Protein AF-A0A6V8DP44-F1 (afdb_monomer)

pLDDT: mean 92.72, std 8.24, range [42.91, 98.44]

Solvent-accessible surface area (backbone atoms only — not comparable to full-atom values): 8468 Å² total; per-residue (Å²): 134,84,76,70,95,50,62,68,73,57,48,50,55,56,51,50,29,64,76,76,71,49,52,75,67,36,18,54,49,26,40,50,53,50,50,55,52,38,54,69,42,14,85,79,34,61,59,51,24,75,66,35,46,48,54,49,52,52,50,45,52,47,56,63,70,70,37,92,35,81,44,77,40,47,76,84,59,45,47,70,60,41,50,60,56,69,76,48,85,48,36,32,37,23,39,28,36,29,45,59,29,51,96,64,63,86,46,50,56,34,32,42,30,48,57,77,30,53,71,33,35,52,51,44,31,55,72,35,41,38,64,50,76,45,47,36,44,88,28,39,70,42,38,54,53,49,53,68,52,40,63,69,41,98,35,51,72

Sequence (157 aa):
MHEAIEQRLIDVQGEVRRAFGWMMEDDSRSASDMIELVDDLASSVPFWSEEGRMDCFEGVGRRLREAGLVTILGAAATPEEALALTEEDGVIIAADGSVGALDSFQQLVCVVSDFDGGQYLESAAKEGVPIVAHGHGDNAGRAKKALTTWAKFESPP

Nearest PDB structures (foldseek):
  2ilv-assembly1_A  TM=5.182E-01  e=6.109E+00  Pasteurella multocida
  4kdc-assembly1_A  TM=2.921E-01  e=2.481E+00  Escherichia coli K-12

Foldseek 3Di:
DDDDPDVVVVVVVVVVCVVVPHDPVLQVVLVVLLLVLLCVLCVLVVLSHPVNVVVLVVQLVVLQVPFPDEEEQEPPDALVNQVVVVVDGGAYEYEQLSLVSDPDCPRYSAYEYCQPSPPSNLVCQLVQGHYNHGRDSVSSVNSSVSQVVLSPHPRGD

Mean predicted aligned error: 4.15 Å

Secondary structure (DSSP, 8-state):
----S-HHHHHHHHHHHHHHT--HHHHHHHHHHHHHHHHHHTTTSGGGSHHHHHHHHHHHHHHHHH-S-EEEE-TT--HHHHHHHHTSSSEEEEEGGGGGG-S--TTEEEEEE-S--HHHHHHHHHTT--EEE---TTTHHHHHHHHHHHTTSSS--

Structure (mmCIF, N/CA/C/O backbone):
data_AF-A0A6V8DP44-F1
#
_entry.id   AF-A0A6V8DP44-F1
#
loop_
_atom_site.group_PDB
_atom_site.id
_atom_site.type_symbol
_atom_site.label_atom_id
_atom_site.label_alt_id
_atom_site.label_comp_id
_atom_site.label_asym_id
_atom_site.label_entity_id
_atom_site.label_seq_id
_atom_site.pdbx_PDB_ins_code
_atom_site.Cartn_x
_atom_site.Cartn_y
_atom_site.Cartn_z
_atom_site.occupancy
_atom_site.B_iso_or_equiv
_ato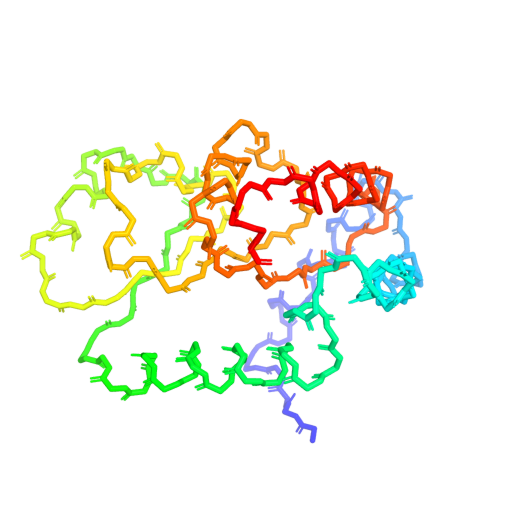m_site.auth_seq_id
_atom_site.auth_comp_id
_atom_site.auth_asym_id
_atom_site.auth_atom_id
_atom_site.pdbx_PDB_model_num
ATOM 1 N N . MET A 1 1 ? 17.430 -12.900 8.728 1.00 42.91 1 MET A N 1
ATOM 2 C CA . MET A 1 1 ? 16.618 -13.665 7.762 1.00 42.91 1 MET A CA 1
ATOM 3 C C . MET A 1 1 ? 15.484 -14.267 8.565 1.00 42.91 1 MET A C 1
ATOM 5 O O . MET A 1 1 ? 15.764 -15.063 9.450 1.00 42.91 1 MET A O 1
ATOM 9 N N . HIS A 1 2 ? 14.259 -13.776 8.389 1.00 51.94 2 HIS A N 1
ATOM 10 C CA . HIS A 1 2 ? 13.097 -14.383 9.032 1.00 51.94 2 HIS A CA 1
ATOM 11 C C . HIS A 1 2 ? 12.676 -15.561 8.154 1.00 51.94 2 HIS A C 1
ATOM 13 O O . HIS A 1 2 ? 12.369 -15.360 6.982 1.00 51.94 2 HIS A O 1
ATOM 19 N N . GLU A 1 3 ? 12.760 -16.781 8.680 1.00 54.25 3 GLU A N 1
ATOM 20 C CA . GLU A 1 3 ? 12.218 -17.955 7.994 1.00 54.25 3 GLU A CA 1
ATOM 21 C C . GLU A 1 3 ? 10.695 -17.832 7.923 1.00 54.25 3 GLU A C 1
ATOM 23 O O . GLU A 1 3 ? 10.051 -17.378 8.875 1.00 54.25 3 GLU A O 1
ATOM 28 N N . ALA A 1 4 ? 10.117 -18.214 6.784 1.00 60.62 4 ALA A N 1
ATOM 29 C CA . ALA A 1 4 ? 8.673 -18.305 6.662 1.00 60.62 4 ALA A CA 1
ATOM 30 C C . ALA A 1 4 ? 8.157 -19.330 7.679 1.00 60.62 4 ALA A C 1
ATOM 32 O O . ALA A 1 4 ? 8.666 -20.448 7.744 1.00 60.62 4 ALA A O 1
ATOM 33 N N . ILE A 1 5 ? 7.131 -18.949 8.445 1.00 71.44 5 ILE A N 1
ATOM 34 C CA . ILE A 1 5 ? 6.517 -19.813 9.467 1.00 71.44 5 ILE A CA 1
ATOM 35 C C . ILE A 1 5 ? 6.071 -21.144 8.842 1.00 71.44 5 ILE A C 1
ATOM 37 O O . ILE A 1 5 ? 6.225 -22.197 9.453 1.00 71.44 5 ILE A O 1
ATOM 41 N N . GLU A 1 6 ? 5.596 -21.103 7.592 1.00 82.50 6 GLU A N 1
ATOM 42 C CA . GLU A 1 6 ? 5.367 -22.287 6.771 1.00 82.50 6 GLU A CA 1
ATOM 43 C C . GLU A 1 6 ? 5.768 -22.045 5.311 1.00 82.50 6 GLU A C 1
ATOM 45 O O . GLU A 1 6 ? 5.200 -21.189 4.633 1.00 82.50 6 GLU A O 1
ATOM 50 N N . GLN A 1 7 ? 6.686 -22.866 4.790 1.00 83.75 7 GLN A N 1
ATOM 51 C CA . GLN A 1 7 ? 7.149 -22.793 3.397 1.00 83.75 7 GLN A CA 1
ATOM 52 C C . GLN A 1 7 ? 5.998 -22.898 2.381 1.00 83.75 7 GLN A C 1
ATOM 54 O O . GLN A 1 7 ? 5.995 -22.191 1.378 1.00 83.75 7 GLN A O 1
ATOM 59 N N . ARG A 1 8 ? 4.962 -23.688 2.688 1.00 84.62 8 ARG A N 1
ATOM 60 C CA . ARG A 1 8 ? 3.781 -23.871 1.826 1.00 84.62 8 ARG A CA 1
ATOM 61 C C . A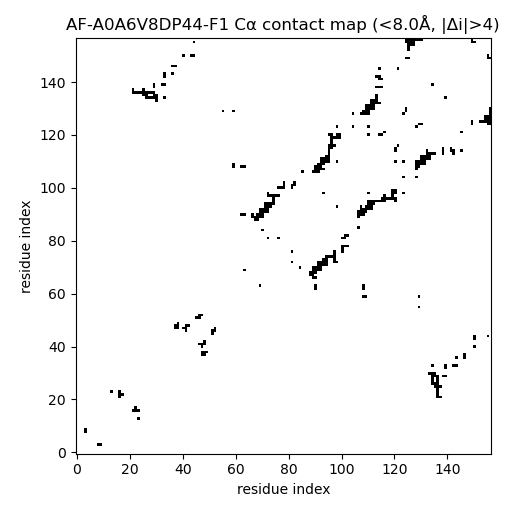RG A 1 8 ? 3.056 -22.562 1.501 1.00 84.62 8 ARG A C 1
ATOM 63 O O . ARG A 1 8 ? 2.504 -22.427 0.415 1.00 84.62 8 ARG A O 1
ATOM 70 N N . LEU A 1 9 ? 3.063 -21.600 2.427 1.00 78.25 9 LEU A N 1
ATOM 71 C CA . LEU A 1 9 ? 2.441 -20.289 2.212 1.00 78.25 9 LEU A CA 1
ATOM 72 C C . LEU A 1 9 ? 3.218 -19.461 1.181 1.00 78.25 9 LEU A C 1
ATOM 74 O O . LEU A 1 9 ? 2.625 -18.696 0.426 1.00 78.25 9 LEU A O 1
ATOM 78 N N . ILE A 1 10 ? 4.536 -19.655 1.110 1.00 79.50 10 ILE A N 1
ATOM 79 C CA . ILE A 1 10 ? 5.396 -19.055 0.086 1.00 79.50 10 ILE A CA 1
ATOM 80 C C . ILE A 1 10 ? 5.269 -19.818 -1.237 1.00 79.50 10 ILE A C 1
ATOM 82 O O . ILE A 1 10 ? 5.245 -19.206 -2.304 1.00 79.50 10 ILE A O 1
ATOM 86 N N . ASP A 1 11 ? 5.135 -21.143 -1.186 1.00 86.75 11 ASP A N 1
ATOM 87 C CA . ASP A 1 11 ? 5.020 -21.988 -2.379 1.00 86.75 11 ASP A CA 1
ATOM 88 C C . ASP A 1 11 ? 3.764 -21.666 -3.205 1.00 86.75 11 ASP A C 1
ATOM 90 O O . ASP A 1 11 ? 3.821 -21.702 -4.438 1.00 86.75 11 ASP A O 1
ATOM 94 N N . VAL A 1 12 ? 2.673 -21.253 -2.544 1.00 87.12 12 VAL A N 1
ATOM 95 C CA . VAL A 1 12 ? 1.448 -20.751 -3.193 1.00 87.12 12 VAL A CA 1
ATOM 96 C C . VAL A 1 12 ? 1.747 -19.603 -4.159 1.00 87.12 12 VAL A C 1
ATOM 98 O O . VAL A 1 12 ? 1.215 -19.577 -5.266 1.00 87.12 12 VAL A O 1
ATOM 101 N N . GLN A 1 13 ? 2.672 -18.701 -3.814 1.00 84.88 13 GLN A N 1
ATOM 102 C CA . GLN A 1 13 ? 3.075 -17.617 -4.716 1.00 84.88 13 GLN A CA 1
ATOM 103 C C . GLN A 1 13 ? 3.768 -18.172 -5.966 1.00 84.88 13 GLN A C 1
ATOM 105 O O . GLN A 1 13 ? 3.623 -17.651 -7.068 1.00 84.88 13 GLN A O 1
ATOM 110 N N . GLY A 1 14 ? 4.531 -19.259 -5.828 1.00 89.81 14 GLY A N 1
ATOM 111 C CA . GLY A 1 14 ? 5.124 -19.962 -6.965 1.00 89.81 14 GLY A CA 1
ATOM 112 C C . GLY A 1 14 ? 4.080 -20.618 -7.875 1.00 89.81 14 GLY A C 1
ATOM 113 O O . GLY A 1 14 ? 4.267 -20.654 -9.091 1.00 89.81 14 GLY A O 1
ATOM 114 N N . GLU A 1 15 ? 2.987 -21.135 -7.312 1.00 91.25 15 GLU A N 1
ATOM 115 C CA . GLU A 1 15 ? 1.863 -21.689 -8.077 1.00 91.25 15 GLU A CA 1
ATOM 116 C C . GLU A 1 15 ? 1.116 -20.612 -8.862 1.00 91.25 15 GLU A C 1
ATOM 118 O O . GLU A 1 15 ? 0.875 -20.804 -10.054 1.00 91.25 15 GLU A O 1
ATOM 123 N N . VAL A 1 16 ? 0.832 -19.471 -8.230 1.00 89.69 16 VAL A N 1
ATOM 124 C CA . VAL A 1 16 ? 0.200 -18.309 -8.874 1.00 89.69 16 VAL A CA 1
ATOM 125 C C . VAL A 1 16 ? 1.054 -17.825 -10.048 1.00 89.69 16 VAL A C 1
ATOM 127 O O . VAL A 1 16 ? 0.577 -17.817 -11.180 1.00 89.69 16 VAL A O 1
ATOM 130 N N . ARG A 1 17 ? 2.350 -17.563 -9.829 1.00 92.88 17 ARG A N 1
ATOM 131 C CA . ARG A 1 17 ? 3.295 -17.189 -10.899 1.00 92.88 17 ARG A CA 1
ATOM 132 C C . ARG A 1 17 ? 3.222 -18.116 -12.110 1.00 92.88 17 ARG A C 1
ATOM 134 O O . ARG A 1 17 ? 3.087 -17.663 -13.243 1.00 92.88 17 ARG A O 1
ATOM 141 N N . ARG A 1 18 ? 3.254 -19.434 -11.875 1.00 92.06 18 ARG A N 1
ATOM 142 C CA . ARG A 1 18 ? 3.154 -20.438 -12.948 1.00 92.06 18 ARG A CA 1
ATOM 143 C C . ARG A 1 18 ? 1.803 -20.413 -13.657 1.00 92.06 18 ARG A C 1
ATOM 145 O O . ARG A 1 18 ? 1.770 -20.602 -14.868 1.00 92.06 18 ARG A O 1
ATOM 152 N N . ALA A 1 19 ? 0.712 -20.227 -12.918 1.00 92.44 19 ALA A N 1
ATOM 153 C CA . ALA A 1 19 ? -0.637 -20.217 -13.474 1.00 92.44 19 ALA A CA 1
ATOM 154 C C . ALA A 1 19 ? -0.874 -19.016 -14.402 1.00 92.44 19 ALA A C 1
ATOM 156 O O . ALA A 1 19 ? -1.544 -19.157 -15.423 1.00 92.44 19 ALA A O 1
ATOM 157 N N . PHE A 1 20 ? -0.299 -17.862 -14.069 1.00 89.38 20 PHE A N 1
ATOM 158 C CA . PHE A 1 20 ? -0.498 -16.614 -14.803 1.00 89.38 20 PHE A CA 1
ATOM 159 C C . PHE A 1 20 ? 0.670 -16.229 -15.727 1.00 89.38 20 PHE A C 1
ATOM 161 O O . PHE A 1 20 ? 0.521 -15.354 -16.577 1.00 89.38 20 PHE A O 1
ATOM 168 N N . GLY A 1 21 ? 1.802 -16.930 -15.639 1.00 92.81 21 GLY A N 1
ATOM 169 C CA . GLY A 1 21 ? 2.852 -16.906 -16.656 1.00 92.81 21 GLY A CA 1
ATOM 170 C C . GLY A 1 21 ? 3.947 -15.857 -16.464 1.00 92.81 21 GLY A C 1
ATOM 171 O O . GLY A 1 21 ? 4.530 -15.437 -17.462 1.00 92.81 21 GLY A O 1
ATOM 172 N N . TRP A 1 22 ? 4.257 -15.462 -15.226 1.00 93.94 22 TRP A N 1
ATOM 173 C CA . TRP A 1 22 ? 5.415 -14.607 -14.919 1.00 93.94 22 TRP A CA 1
ATOM 174 C C . TRP A 1 22 ? 6.393 -15.282 -13.946 1.00 93.94 22 TRP A C 1
ATOM 176 O O . TRP A 1 22 ? 6.085 -16.308 -13.334 1.00 93.94 22 TRP A O 1
ATOM 186 N N . MET A 1 23 ? 7.604 -14.734 -13.835 1.00 92.81 23 MET A N 1
ATOM 187 C CA . MET A 1 23 ? 8.702 -15.296 -13.044 1.00 92.81 23 MET A CA 1
ATOM 188 C C . MET A 1 23 ? 8.958 -14.483 -11.767 1.00 92.81 23 MET A C 1
ATOM 190 O O . MET A 1 23 ? 8.573 -13.324 -11.659 1.00 92.81 23 MET A O 1
ATOM 194 N N . MET A 1 24 ? 9.654 -15.064 -10.784 1.00 91.75 24 MET A N 1
ATOM 195 C CA . MET A 1 24 ? 10.019 -14.348 -9.546 1.00 91.75 24 MET A CA 1
ATOM 196 C C . MET A 1 24 ? 10.902 -13.118 -9.828 1.00 91.75 24 MET A C 1
ATOM 198 O O . MET A 1 24 ? 10.845 -12.111 -9.122 1.00 91.75 24 MET A O 1
ATOM 202 N N . GLU A 1 25 ? 11.711 -13.182 -10.881 1.00 94.69 25 GLU A N 1
ATOM 203 C CA . GLU A 1 25 ? 12.527 -12.068 -11.352 1.00 94.69 25 GLU A CA 1
ATOM 204 C C . GLU A 1 25 ? 11.673 -10.887 -11.833 1.00 94.69 25 GLU A C 1
ATOM 206 O O . GLU A 1 25 ? 12.114 -9.742 -11.732 1.00 94.69 25 GLU A O 1
ATOM 211 N N . ASP A 1 26 ? 10.457 -11.141 -12.324 1.00 95.00 26 ASP A N 1
ATOM 212 C CA . ASP A 1 26 ? 9.538 -10.087 -12.749 1.00 95.00 26 ASP A CA 1
ATOM 213 C C . ASP A 1 26 ? 8.929 -9.357 -11.542 1.00 95.00 26 ASP A C 1
ATOM 215 O O . ASP A 1 26 ? 8.802 -8.136 -11.590 1.00 95.00 26 ASP A O 1
ATOM 219 N N . ASP A 1 27 ? 8.664 -10.052 -10.428 1.00 94.38 27 ASP A N 1
ATOM 220 C CA . ASP A 1 27 ? 8.268 -9.419 -9.155 1.00 94.38 27 ASP A CA 1
ATOM 221 C C . ASP A 1 27 ? 9.383 -8.518 -8.618 1.00 94.38 27 ASP A C 1
ATOM 223 O O . ASP A 1 27 ? 9.146 -7.383 -8.204 1.00 94.38 27 ASP A O 1
ATOM 227 N N . SER A 1 28 ? 10.622 -9.021 -8.661 1.00 94.62 28 SER A N 1
ATOM 228 C CA . SER A 1 28 ? 11.799 -8.271 -8.209 1.00 94.62 28 SER A CA 1
ATOM 229 C C . SER A 1 28 ? 12.003 -7.017 -9.058 1.00 94.62 28 SER A C 1
ATOM 231 O O . SER A 1 28 ? 12.222 -5.938 -8.512 1.00 94.62 28 SER A O 1
ATOM 233 N N . ARG A 1 29 ? 11.866 -7.140 -10.386 1.00 96.75 29 ARG A N 1
ATOM 234 C CA . ARG A 1 29 ? 11.915 -5.996 -11.304 1.00 96.75 29 ARG A CA 1
ATOM 235 C C . ARG A 1 29 ? 10.780 -5.017 -11.021 1.00 96.75 29 ARG A C 1
ATOM 237 O O . ARG A 1 29 ? 11.044 -3.831 -10.898 1.00 96.75 29 ARG A O 1
ATOM 244 N N . SER A 1 30 ? 9.552 -5.503 -10.834 1.00 96.19 30 SER A N 1
ATOM 245 C CA . SER A 1 30 ? 8.413 -4.649 -10.492 1.00 96.19 30 SER A CA 1
ATOM 246 C C . SER A 1 30 ? 8.651 -3.871 -9.196 1.00 96.19 30 SER A C 1
ATOM 248 O O . SER A 1 30 ? 8.296 -2.699 -9.126 1.00 96.19 30 SER A O 1
ATOM 250 N N . ALA A 1 31 ? 9.235 -4.495 -8.170 1.00 95.81 31 ALA A N 1
ATOM 251 C CA . ALA A 1 31 ? 9.556 -3.821 -6.916 1.00 95.81 31 ALA A CA 1
ATOM 252 C C . ALA A 1 31 ? 10.626 -2.733 -7.102 1.00 95.81 31 ALA A C 1
ATOM 254 O O . ALA A 1 31 ? 10.450 -1.619 -6.611 1.00 95.81 31 ALA A O 1
ATOM 255 N N . SER A 1 32 ? 11.700 -3.029 -7.842 1.00 97.06 32 SER A N 1
ATOM 256 C CA . SER A 1 32 ? 12.737 -2.045 -8.176 1.00 97.06 32 SER A CA 1
ATOM 257 C C . SER A 1 32 ? 12.181 -0.874 -8.988 1.00 97.06 32 SER A C 1
ATOM 259 O O . SER A 1 32 ? 12.398 0.272 -8.608 1.00 97.06 32 SER A O 1
ATOM 261 N N . ASP A 1 33 ? 11.394 -1.150 -10.030 1.00 97.56 33 ASP A N 1
ATOM 262 C CA . ASP A 1 33 ? 10.783 -0.129 -10.887 1.00 97.56 33 ASP A CA 1
ATOM 263 C C . ASP A 1 33 ? 9.849 0.803 -10.090 1.00 97.56 33 ASP A C 1
ATOM 265 O O . ASP A 1 33 ? 9.770 2.001 -10.369 1.00 97.56 33 ASP A O 1
ATOM 269 N N . MET A 1 34 ? 9.132 0.275 -9.087 1.00 97.12 34 MET A N 1
ATOM 270 C CA . MET A 1 34 ? 8.303 1.091 -8.194 1.00 97.12 34 MET A CA 1
ATOM 271 C C . MET A 1 34 ? 9.145 2.012 -7.311 1.00 97.12 34 MET A C 1
ATOM 273 O O . MET A 1 34 ? 8.785 3.176 -7.159 1.00 97.12 34 MET A O 1
ATOM 277 N N . ILE A 1 35 ? 10.252 1.520 -6.748 1.00 96.69 35 ILE A N 1
ATOM 278 C CA . ILE A 1 35 ? 11.156 2.342 -5.929 1.00 96.69 35 ILE A CA 1
ATOM 279 C C . ILE A 1 35 ? 11.743 3.474 -6.775 1.00 96.69 35 ILE A C 1
ATOM 281 O O . ILE A 1 35 ? 11.626 4.631 -6.383 1.00 96.69 35 ILE A O 1
ATOM 285 N N . GLU A 1 36 ? 12.282 3.157 -7.957 1.00 97.75 36 GLU A N 1
ATOM 286 C CA . GLU A 1 36 ? 12.839 4.157 -8.879 1.00 97.75 36 GLU A CA 1
ATOM 287 C C . GLU A 1 36 ? 11.801 5.230 -9.240 1.00 97.75 36 GLU A C 1
ATOM 289 O O . GLU A 1 36 ? 12.080 6.425 -9.163 1.00 97.75 36 GLU A O 1
ATOM 294 N N . LEU A 1 37 ? 10.570 4.819 -9.563 1.00 97.62 37 LEU A N 1
ATOM 295 C CA . LEU A 1 37 ? 9.494 5.751 -9.898 1.00 97.62 37 LEU A CA 1
ATOM 296 C C . LEU A 1 37 ? 9.115 6.666 -8.728 1.00 97.62 37 LEU A C 1
ATOM 298 O O . LEU A 1 37 ? 8.867 7.855 -8.928 1.00 97.62 37 LEU A O 1
ATOM 302 N N . VAL A 1 38 ? 9.008 6.117 -7.519 1.00 96.81 38 VAL A N 1
ATOM 303 C CA . VAL A 1 38 ? 8.642 6.890 -6.328 1.00 96.81 38 VAL A CA 1
ATOM 304 C C . VAL A 1 38 ? 9.766 7.860 -5.956 1.00 96.81 38 VAL A C 1
ATOM 306 O O . VAL A 1 38 ? 9.478 9.007 -5.617 1.00 96.81 38 VAL A O 1
ATOM 309 N N . ASP A 1 39 ? 11.029 7.453 -6.096 1.00 97.00 39 ASP A N 1
ATOM 310 C CA . ASP A 1 39 ? 12.190 8.321 -5.880 1.00 97.00 39 ASP A CA 1
ATOM 311 C C . ASP A 1 39 ? 12.234 9.479 -6.897 1.00 97.00 39 ASP A C 1
ATOM 313 O O . ASP A 1 39 ? 12.425 10.633 -6.505 1.00 97.00 39 ASP A O 1
ATOM 317 N N . ASP A 1 40 ? 11.954 9.215 -8.178 1.00 97.38 40 ASP A N 1
ATOM 318 C CA . ASP A 1 40 ? 11.832 10.256 -9.211 1.00 97.38 40 ASP A CA 1
ATOM 319 C C . ASP A 1 40 ? 10.712 11.267 -8.883 1.00 97.38 40 ASP A C 1
ATOM 321 O O . ASP A 1 40 ? 10.849 12.482 -9.083 1.00 97.38 40 ASP A O 1
ATOM 325 N N . LEU A 1 41 ? 9.589 10.774 -8.350 1.00 97.00 41 LEU A N 1
ATOM 326 C CA . LEU A 1 41 ? 8.420 11.582 -7.995 1.00 97.00 41 LEU A CA 1
ATOM 327 C C . LEU A 1 41 ? 8.553 12.298 -6.643 1.00 97.00 41 LEU A C 1
ATOM 329 O O . LEU A 1 41 ? 7.805 13.253 -6.403 1.00 97.00 41 LEU A O 1
ATOM 333 N N . ALA A 1 42 ? 9.512 11.921 -5.793 1.00 95.94 42 ALA A N 1
ATOM 334 C CA . ALA A 1 42 ? 9.681 12.465 -4.443 1.00 95.94 42 ALA A CA 1
ATOM 335 C C . ALA A 1 42 ? 9.925 13.986 -4.422 1.00 95.94 42 ALA A C 1
ATOM 337 O O . ALA A 1 42 ? 9.582 14.669 -3.461 1.00 95.94 42 ALA A O 1
ATOM 338 N N . SER A 1 43 ? 10.456 14.552 -5.510 1.00 93.38 43 SER A N 1
ATOM 339 C CA . SER A 1 43 ? 10.590 16.009 -5.664 1.00 93.38 43 SER A CA 1
ATOM 340 C C . SER A 1 43 ? 9.241 16.746 -5.707 1.00 93.38 43 SER A C 1
ATOM 342 O O . SER A 1 43 ? 9.149 17.895 -5.275 1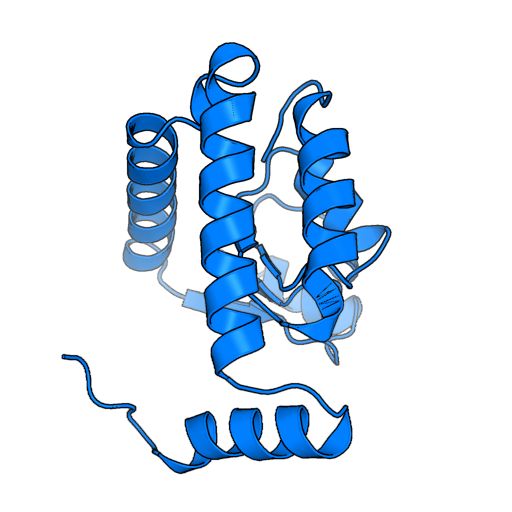.00 93.38 43 SER A O 1
ATOM 344 N N . SER A 1 44 ? 8.197 16.086 -6.215 1.00 95.06 44 SER A N 1
ATOM 345 C CA . SER A 1 44 ? 6.824 16.600 -6.291 1.00 95.06 44 SER A CA 1
ATOM 346 C C . SER A 1 44 ? 5.941 16.130 -5.134 1.00 95.06 44 SER A C 1
ATOM 348 O O . SER A 1 44 ? 4.993 16.823 -4.772 1.00 95.06 44 SER A O 1
ATOM 350 N N . VAL A 1 45 ? 6.288 14.993 -4.527 1.00 96.38 45 VAL A N 1
ATOM 351 C CA . VAL A 1 45 ? 5.608 14.405 -3.371 1.00 96.38 45 VAL A CA 1
ATOM 352 C C . VAL A 1 45 ? 6.653 14.149 -2.278 1.00 96.38 45 VAL A C 1
ATOM 354 O O . VAL A 1 45 ? 7.163 13.040 -2.170 1.00 96.38 45 VAL A O 1
ATOM 357 N N . PRO A 1 46 ? 7.019 15.147 -1.451 1.00 92.25 46 PRO A N 1
ATOM 358 C CA . PRO A 1 46 ? 8.135 15.013 -0.503 1.00 92.25 46 PRO A CA 1
ATOM 359 C C . PRO A 1 46 ? 8.003 13.845 0.486 1.00 92.25 46 PRO A C 1
ATOM 361 O O . PRO A 1 46 ? 8.998 13.229 0.867 1.00 92.25 46 PRO A O 1
ATOM 364 N N . PHE A 1 47 ? 6.769 13.501 0.862 1.00 92.50 47 PHE A N 1
ATOM 365 C CA . PHE A 1 47 ? 6.450 12.353 1.714 1.00 92.50 47 PHE A CA 1
ATOM 366 C C . PHE A 1 47 ? 6.817 10.995 1.072 1.00 92.50 47 PHE A C 1
ATOM 368 O O . PHE A 1 47 ? 7.044 10.020 1.778 1.00 92.50 47 PHE A O 1
ATOM 375 N N . TRP A 1 48 ? 6.955 10.931 -0.252 1.00 97.19 48 TRP A N 1
ATOM 376 C CA . TRP A 1 48 ? 7.407 9.735 -0.964 1.00 97.19 48 TRP A CA 1
ATOM 377 C C . TRP A 1 48 ? 8.923 9.555 -0.974 1.00 97.19 48 TRP A C 1
ATOM 379 O O . TRP A 1 48 ? 9.394 8.539 -1.473 1.00 97.19 48 TRP A O 1
ATOM 389 N N . SER A 1 49 ? 9.697 10.491 -0.422 1.00 97.12 49 SER A N 1
ATOM 390 C CA . SER A 1 49 ? 11.140 10.307 -0.230 1.00 97.12 49 SER A CA 1
ATOM 391 C C . SER A 1 49 ? 11.457 9.084 0.640 1.00 97.12 49 SER A C 1
ATOM 393 O O . SER A 1 49 ? 10.603 8.585 1.370 1.00 97.12 49 SER A O 1
ATOM 395 N N . GLU A 1 50 ? 12.702 8.607 0.600 1.00 96.50 50 GLU A N 1
ATOM 396 C CA . GLU A 1 50 ? 13.162 7.512 1.466 1.00 96.50 50 GLU A CA 1
ATOM 397 C C . GLU A 1 50 ? 12.859 7.772 2.953 1.00 96.50 50 GLU A C 1
ATOM 399 O O . GLU A 1 50 ? 12.349 6.886 3.639 1.00 96.50 50 GLU A O 1
ATOM 404 N N . GLU A 1 51 ? 13.098 8.999 3.426 1.00 97.12 51 GLU A N 1
ATOM 405 C CA . GLU A 1 51 ? 12.795 9.424 4.798 1.00 97.12 51 GLU A CA 1
ATOM 406 C C . GLU A 1 51 ? 11.286 9.392 5.074 1.00 97.12 51 GLU A C 1
ATOM 408 O O . GLU A 1 51 ? 10.853 8.762 6.035 1.00 97.12 51 GLU A O 1
ATOM 413 N N . GLY A 1 52 ? 10.465 9.967 4.188 1.00 97.12 52 GLY A N 1
ATOM 414 C CA . GLY A 1 52 ? 9.009 9.978 4.364 1.00 97.12 52 GLY A CA 1
ATOM 415 C C . GLY A 1 52 ? 8.380 8.578 4.340 1.00 97.12 52 GLY A C 1
ATOM 416 O O . GLY A 1 52 ? 7.484 8.281 5.135 1.00 97.12 52 GLY A O 1
ATOM 417 N N . ARG A 1 53 ? 8.904 7.668 3.508 1.00 96.94 53 ARG A N 1
ATOM 418 C CA . ARG A 1 53 ? 8.504 6.251 3.516 1.00 96.94 53 ARG A CA 1
ATOM 419 C C . ARG A 1 53 ? 8.910 5.550 4.810 1.00 96.94 53 ARG A C 1
ATOM 421 O O . ARG A 1 53 ? 8.137 4.731 5.308 1.00 96.94 53 ARG A O 1
ATOM 428 N N . MET A 1 54 ? 10.087 5.857 5.360 1.00 97.62 54 MET A N 1
ATOM 429 C CA . MET A 1 54 ? 10.527 5.306 6.645 1.00 97.62 54 MET A CA 1
ATOM 430 C C . MET A 1 54 ? 9.634 5.794 7.791 1.00 97.62 54 MET A C 1
ATOM 432 O O . MET A 1 54 ? 9.150 4.977 8.572 1.00 97.62 54 MET A O 1
ATOM 436 N N . ASP A 1 55 ? 9.326 7.089 7.836 1.00 97.81 55 ASP A N 1
ATOM 437 C CA . ASP A 1 55 ? 8.411 7.668 8.825 1.00 97.81 55 ASP A CA 1
ATOM 438 C C . ASP A 1 55 ? 7.013 7.035 8.739 1.00 97.81 55 ASP A C 1
ATOM 440 O O . ASP A 1 55 ? 6.412 6.678 9.760 1.00 97.81 55 ASP A O 1
ATOM 444 N N . CYS A 1 56 ? 6.505 6.832 7.517 1.00 97.56 56 CYS A N 1
ATOM 445 C CA . CYS A 1 56 ? 5.245 6.130 7.278 1.00 97.56 56 CYS A CA 1
ATOM 446 C C . CYS A 1 56 ? 5.293 4.691 7.805 1.00 97.56 56 CYS A C 1
ATOM 448 O O . CYS A 1 56 ? 4.403 4.262 8.546 1.00 97.56 56 CYS A O 1
ATOM 450 N N . PHE A 1 57 ? 6.358 3.954 7.477 1.00 97.56 57 PHE A N 1
ATOM 451 C CA . PHE A 1 57 ? 6.567 2.581 7.927 1.00 97.56 57 PHE A CA 1
ATOM 452 C C . PHE A 1 57 ? 6.614 2.479 9.458 1.00 97.56 57 PHE A C 1
ATOM 454 O O . PHE A 1 57 ? 5.966 1.607 10.049 1.00 97.56 57 PHE A O 1
ATOM 461 N N . GLU A 1 58 ? 7.318 3.393 10.125 1.00 98.12 58 GLU A N 1
ATOM 462 C CA . GLU A 1 58 ? 7.350 3.460 11.584 1.00 98.12 58 GLU A CA 1
ATOM 463 C C . GLU A 1 58 ? 5.975 3.780 12.181 1.00 98.12 58 GLU A C 1
ATOM 465 O O . GLU A 1 58 ? 5.588 3.169 13.183 1.00 98.12 58 GLU A O 1
ATOM 470 N N . GLY A 1 59 ? 5.223 4.695 11.562 1.00 98.00 59 GLY A N 1
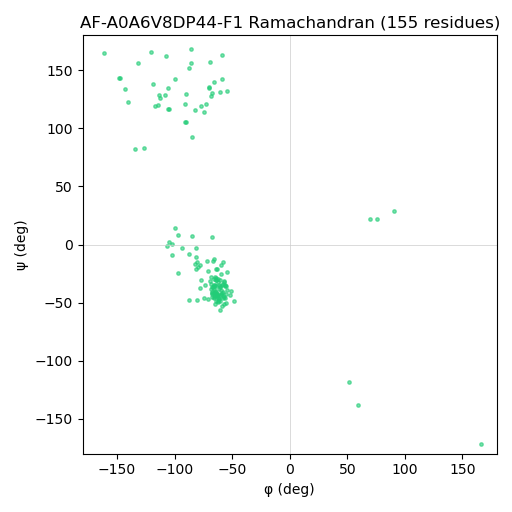ATOM 471 C CA . GLY A 1 59 ? 3.861 5.056 11.953 1.00 98.00 59 GLY A CA 1
ATOM 472 C C . GLY A 1 59 ? 2.883 3.885 11.842 1.00 98.00 59 GLY A C 1
ATOM 473 O O . GLY A 1 59 ? 2.181 3.576 12.809 1.00 98.00 59 GLY A O 1
ATOM 474 N N . VAL A 1 60 ? 2.890 3.179 10.707 1.00 98.06 60 VAL A N 1
ATOM 475 C CA . VAL A 1 60 ? 2.133 1.934 10.498 1.00 98.06 60 VAL A CA 1
ATOM 476 C C . VAL A 1 60 ? 2.518 0.904 11.557 1.00 98.06 60 VAL A C 1
ATOM 478 O O . VAL A 1 60 ? 1.657 0.395 12.274 1.00 98.06 60 VAL A O 1
ATOM 481 N N . GLY A 1 61 ? 3.817 0.648 11.736 1.00 97.75 61 GLY A N 1
ATOM 482 C CA . GLY A 1 61 ? 4.304 -0.317 12.716 1.00 97.75 61 GLY A CA 1
ATOM 483 C C . GLY A 1 61 ? 3.913 0.032 14.154 1.00 97.75 61 GLY A C 1
ATOM 484 O O . GLY A 1 61 ? 3.624 -0.865 14.944 1.00 97.75 61 GLY A O 1
ATOM 485 N N . ARG A 1 62 ? 3.889 1.321 14.510 1.00 98.12 62 ARG A N 1
ATOM 486 C CA . ARG A 1 62 ? 3.450 1.794 15.829 1.00 98.12 62 ARG A CA 1
ATOM 487 C C . ARG A 1 62 ? 1.969 1.496 16.051 1.00 98.12 62 ARG A C 1
ATOM 489 O O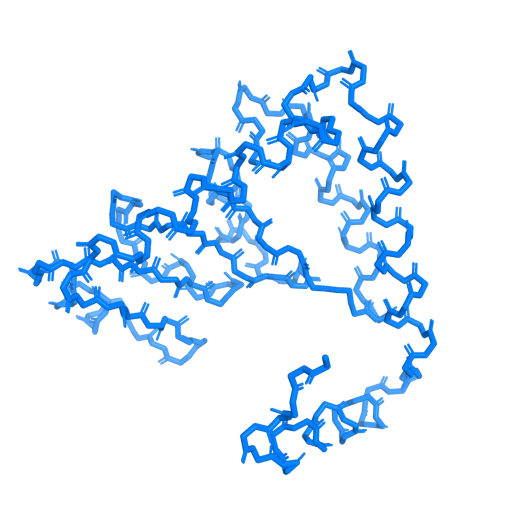 . ARG A 1 62 ? 1.656 0.829 17.032 1.00 98.12 62 ARG A O 1
ATOM 496 N N . ARG A 1 63 ? 1.099 1.884 15.109 1.00 97.31 63 ARG A N 1
ATOM 497 C CA . ARG A 1 63 ? -0.351 1.615 15.178 1.00 97.31 63 ARG A CA 1
ATOM 498 C C . ARG A 1 63 ? -0.642 0.122 15.344 1.00 97.31 63 ARG A C 1
ATOM 500 O O . ARG A 1 63 ? -1.466 -0.245 16.170 1.00 97.31 63 ARG A O 1
ATOM 507 N N . LEU A 1 64 ? 0.073 -0.736 14.613 1.00 96.94 64 LEU A N 1
ATOM 508 C CA . LEU A 1 64 ? -0.093 -2.191 14.713 1.00 96.94 64 LEU A CA 1
ATOM 509 C C . LEU A 1 64 ? 0.365 -2.765 16.061 1.00 96.94 64 LEU A C 1
ATOM 511 O O . LEU A 1 64 ? -0.249 -3.702 16.556 1.00 96.94 64 LEU A O 1
ATOM 515 N N . ARG A 1 65 ? 1.440 -2.235 16.660 1.00 96.88 65 ARG A N 1
ATOM 516 C CA . ARG A 1 65 ? 1.952 -2.707 17.962 1.00 96.88 65 ARG A CA 1
ATOM 517 C C . ARG A 1 65 ? 1.129 -2.218 19.151 1.00 96.88 65 ARG A C 1
ATOM 519 O O . ARG A 1 65 ? 1.111 -2.887 20.178 1.00 96.88 65 ARG A O 1
ATOM 526 N N . GLU A 1 66 ? 0.525 -1.040 19.036 1.00 96.12 66 GLU A N 1
ATOM 527 C CA . GLU A 1 66 ? -0.305 -0.440 20.087 1.00 96.12 66 GLU A CA 1
ATOM 528 C C . GLU A 1 66 ? -1.734 -0.997 20.093 1.00 96.12 66 GLU A C 1
ATOM 530 O O . GLU A 1 66 ? -2.410 -0.930 21.118 1.00 96.12 66 GLU A O 1
ATOM 535 N N . ALA A 1 67 ? -2.189 -1.571 18.976 1.00 95.25 67 ALA A N 1
ATOM 536 C CA . ALA A 1 67 ? -3.513 -2.162 18.872 1.00 95.25 67 ALA A CA 1
ATOM 537 C C . ALA A 1 67 ? -3.639 -3.455 19.694 1.00 95.25 67 ALA A C 1
ATOM 539 O O . ALA A 1 67 ? -2.797 -4.350 19.617 1.00 95.25 67 ALA A O 1
ATOM 540 N N . GLY A 1 68 ? -4.743 -3.583 20.438 1.00 93.19 68 GLY A N 1
ATOM 541 C CA . GLY A 1 68 ? -5.097 -4.825 21.136 1.00 93.19 68 GLY A CA 1
ATOM 542 C C . GLY A 1 68 ? -5.543 -5.949 20.192 1.00 93.19 68 GLY A C 1
ATOM 543 O O . GLY A 1 68 ? -5.425 -7.123 20.542 1.00 93.19 68 GLY A O 1
ATOM 544 N N . LEU A 1 69 ? -6.013 -5.590 18.993 1.00 94.56 69 LEU A N 1
ATOM 545 C CA . LEU A 1 69 ? -6.463 -6.494 17.938 1.00 94.56 69 LEU A CA 1
ATOM 546 C C . LEU A 1 69 ? -6.066 -5.936 16.565 1.00 94.56 69 LEU A C 1
ATOM 548 O O . LEU A 1 69 ? -6.289 -4.759 16.277 1.00 94.56 69 LEU A O 1
ATOM 552 N N . VAL A 1 70 ? -5.505 -6.798 15.715 1.00 95.62 70 VAL A N 1
ATOM 553 C CA . VAL A 1 70 ? -5.229 -6.508 14.302 1.00 95.62 70 VAL A CA 1
ATOM 554 C C . VAL A 1 70 ? -6.048 -7.465 13.450 1.00 95.62 70 VAL A C 1
ATOM 556 O O . VAL A 1 70 ? -5.844 -8.679 13.509 1.00 95.62 70 VAL A O 1
ATOM 559 N N . THR A 1 71 ? -6.932 -6.913 12.627 1.00 94.94 71 THR A N 1
ATOM 560 C CA . THR A 1 71 ? -7.777 -7.677 11.710 1.00 94.94 71 THR A CA 1
ATOM 561 C C . THR A 1 71 ? -7.279 -7.534 10.278 1.00 94.94 71 THR A C 1
ATOM 563 O O . THR A 1 71 ? -6.980 -6.434 9.819 1.00 94.94 71 THR A O 1
ATOM 566 N N . ILE A 1 72 ? -7.203 -8.653 9.556 1.00 94.50 72 ILE A N 1
ATOM 567 C CA . ILE A 1 72 ? -6.818 -8.679 8.142 1.00 94.50 72 ILE A CA 1
ATOM 568 C C . ILE A 1 72 ? -8.071 -8.912 7.299 1.00 94.50 72 ILE A C 1
ATOM 570 O O . ILE A 1 72 ? -8.694 -9.970 7.381 1.00 94.50 72 ILE A O 1
ATOM 574 N N . LEU A 1 73 ? -8.419 -7.931 6.472 1.00 94.69 73 LEU A N 1
ATOM 575 C CA . LEU A 1 73 ? -9.572 -7.973 5.583 1.00 94.69 73 LEU A CA 1
ATOM 576 C C . LEU A 1 73 ? -9.160 -8.545 4.222 1.00 94.69 73 LEU A C 1
ATOM 578 O O . LEU A 1 73 ? -8.498 -7.878 3.425 1.00 94.69 73 LEU A O 1
ATOM 582 N N . GLY A 1 74 ? -9.537 -9.794 3.954 1.00 93.12 74 GLY A N 1
ATOM 583 C CA . GLY A 1 74 ? -9.286 -10.467 2.675 1.00 93.12 74 GLY A CA 1
ATOM 584 C C . GLY A 1 74 ? -10.362 -10.194 1.618 1.00 93.12 74 GLY A C 1
ATOM 585 O O . GLY A 1 74 ? -11.444 -9.707 1.928 1.00 93.12 74 GLY A O 1
ATOM 586 N N . ALA A 1 75 ? -10.092 -10.574 0.366 1.00 85.00 75 ALA A N 1
ATOM 587 C CA . ALA A 1 75 ? -10.963 -10.315 -0.791 1.00 85.00 75 ALA A CA 1
ATOM 588 C C . ALA A 1 75 ? -12.383 -10.918 -0.711 1.00 85.00 75 ALA A C 1
ATOM 590 O O . ALA A 1 75 ? -13.259 -10.516 -1.469 1.00 85.00 75 ALA A O 1
ATOM 591 N N . ALA A 1 76 ? -12.613 -11.894 0.172 1.00 86.62 76 ALA A N 1
ATOM 592 C CA . ALA A 1 76 ? -13.910 -12.553 0.331 1.00 86.62 76 ALA A CA 1
ATOM 593 C C . ALA A 1 76 ? -14.798 -11.929 1.421 1.00 86.62 76 ALA A C 1
ATOM 595 O O . ALA A 1 76 ? -15.916 -12.400 1.610 1.00 86.62 76 ALA A O 1
ATOM 596 N N . ALA A 1 77 ? -14.307 -10.919 2.145 1.00 88.81 77 ALA A N 1
ATOM 597 C CA . ALA A 1 77 ? -15.070 -10.292 3.212 1.00 88.81 77 ALA A CA 1
ATOM 598 C C . ALA A 1 77 ? -16.248 -9.480 2.657 1.00 88.81 77 ALA A C 1
ATOM 600 O O . ALA A 1 77 ? -16.112 -8.731 1.686 1.00 88.81 77 ALA A O 1
ATOM 601 N N . THR A 1 78 ? -17.405 -9.630 3.291 1.00 89.50 78 THR A N 1
ATOM 602 C CA . THR A 1 78 ? -18.621 -8.874 2.977 1.00 89.50 78 THR A CA 1
ATOM 603 C C . THR A 1 78 ? -18.654 -7.531 3.717 1.00 89.50 78 THR A C 1
ATOM 605 O O . THR A 1 78 ? -18.023 -7.401 4.770 1.00 89.50 78 THR A O 1
ATOM 608 N N . PRO A 1 79 ? -19.400 -6.525 3.220 1.00 89.12 79 PRO A N 1
ATOM 609 C CA . PRO A 1 79 ? -19.615 -5.275 3.951 1.00 89.12 79 PRO A CA 1
ATOM 610 C C . PRO A 1 79 ? -20.209 -5.489 5.348 1.00 89.12 79 PRO A C 1
ATOM 612 O O . PRO A 1 79 ? -19.840 -4.794 6.287 1.00 89.12 79 PRO A O 1
ATOM 615 N N . GLU A 1 80 ? -21.087 -6.479 5.523 1.00 90.44 80 GLU A N 1
ATOM 616 C CA . GLU A 1 80 ? -21.686 -6.795 6.820 1.00 90.44 80 GLU A CA 1
ATOM 617 C C . GLU A 1 80 ? -20.656 -7.350 7.816 1.00 90.44 80 GLU A C 1
ATOM 619 O O . GLU A 1 80 ? -20.661 -6.970 8.988 1.00 90.44 80 GLU A O 1
ATOM 624 N N . GLU A 1 81 ? -19.750 -8.221 7.358 1.00 89.38 81 GLU A N 1
ATOM 625 C CA . GLU A 1 81 ? -18.630 -8.709 8.172 1.00 89.38 81 GLU A CA 1
ATOM 626 C C . GLU A 1 81 ? -17.655 -7.577 8.504 1.00 89.38 81 GLU A C 1
ATOM 628 O O . GLU A 1 81 ? -17.201 -7.469 9.640 1.00 89.38 81 GLU A O 1
ATOM 633 N N . ALA A 1 82 ? -17.361 -6.707 7.536 1.00 88.75 82 ALA A N 1
ATOM 634 C CA . ALA A 1 82 ? -16.496 -5.552 7.736 1.00 88.75 82 ALA A CA 1
ATOM 635 C C . ALA A 1 82 ? -17.094 -4.552 8.740 1.00 88.75 82 ALA A C 1
ATOM 637 O O . ALA A 1 82 ? -16.379 -4.073 9.619 1.00 88.75 82 ALA A O 1
ATOM 638 N N . LEU A 1 83 ? -18.402 -4.293 8.675 1.00 86.75 83 LEU A N 1
ATOM 639 C CA . LEU A 1 83 ? -19.102 -3.420 9.616 1.00 86.75 83 LEU A CA 1
ATOM 640 C C . LEU A 1 83 ? -19.018 -3.960 11.047 1.00 86.75 83 LEU A C 1
ATOM 642 O O . LEU A 1 83 ? -18.662 -3.212 11.955 1.00 86.75 83 LEU A O 1
ATOM 646 N N . ALA A 1 84 ? -19.267 -5.258 11.241 1.00 85.25 84 ALA A N 1
ATOM 647 C CA . ALA A 1 84 ? -19.162 -5.888 12.557 1.00 85.25 84 ALA A CA 1
ATOM 648 C C . ALA A 1 84 ? -17.752 -5.745 13.161 1.00 85.25 84 ALA A C 1
ATOM 650 O O . ALA A 1 84 ? -17.614 -5.542 14.363 1.00 85.25 84 ALA A O 1
ATOM 651 N N . LEU A 1 85 ? -16.708 -5.786 12.326 1.00 79.25 85 LEU A N 1
ATOM 652 C CA . LEU A 1 85 ? -15.327 -5.563 12.763 1.00 79.25 85 LEU A CA 1
ATOM 653 C C . LEU A 1 85 ? -15.073 -4.115 13.187 1.00 79.25 85 LEU A C 1
ATOM 655 O O . LEU A 1 85 ? -14.297 -3.888 14.111 1.00 79.25 85 LEU A O 1
ATOM 659 N N . THR A 1 86 ? -15.731 -3.142 12.547 1.00 78.81 86 THR A N 1
ATOM 660 C CA . THR A 1 86 ? -15.565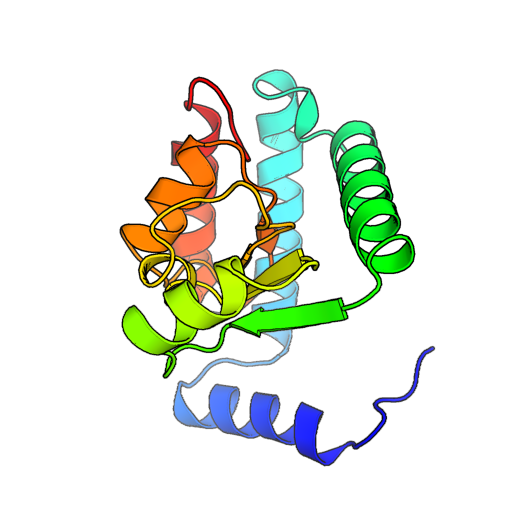 -1.724 12.903 1.00 78.81 86 THR A CA 1
ATOM 661 C C . THR A 1 86 ? -16.208 -1.326 14.231 1.00 78.81 86 THR A C 1
ATOM 663 O O . THR A 1 86 ? -15.903 -0.260 14.766 1.00 78.81 86 THR A O 1
ATOM 666 N N . GLU A 1 87 ? -17.074 -2.178 14.782 1.00 80.31 87 GLU A N 1
ATOM 667 C CA . GLU A 1 87 ? -17.667 -1.995 16.110 1.00 80.31 87 GLU A CA 1
ATOM 668 C C . GLU A 1 87 ? -16.743 -2.471 17.245 1.00 80.31 87 GLU A C 1
ATOM 670 O O . GLU A 1 87 ? -16.943 -2.088 18.401 1.00 80.31 87 GLU A O 1
ATOM 675 N N . GLU A 1 88 ? -15.722 -3.278 16.936 1.00 79.69 88 GLU A N 1
ATOM 676 C CA . GLU A 1 88 ? -14.717 -3.720 17.903 1.00 79.69 88 GLU A CA 1
ATOM 677 C C . GLU A 1 88 ? -13.551 -2.722 18.013 1.00 79.69 88 GLU A C 1
ATOM 679 O O . GLU A 1 88 ? -13.214 -2.000 17.072 1.00 79.69 88 GLU A O 1
ATOM 684 N N . ASP A 1 89 ? -12.917 -2.673 19.190 1.00 85.12 89 ASP A N 1
ATOM 685 C CA . ASP A 1 89 ? -11.709 -1.872 19.399 1.00 85.12 89 ASP A CA 1
ATOM 686 C C . ASP A 1 89 ? -10.501 -2.590 18.778 1.00 85.12 89 ASP A C 1
ATOM 688 O O . ASP A 1 89 ? -10.173 -3.722 19.143 1.00 85.12 89 ASP A O 1
ATOM 692 N N . GLY A 1 90 ? -9.847 -1.949 17.812 1.00 92.88 90 GLY A N 1
ATOM 693 C CA . GLY A 1 90 ? -8.775 -2.561 17.039 1.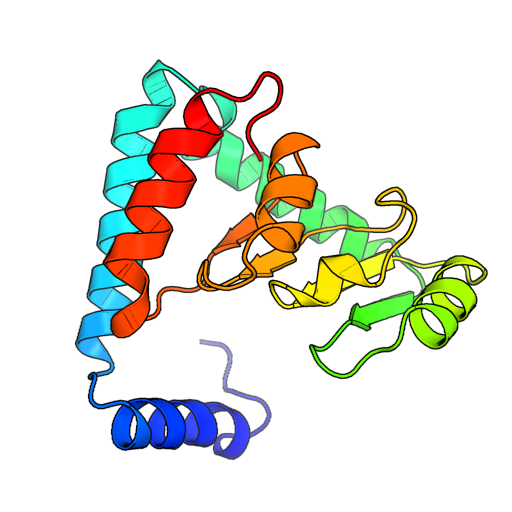00 92.88 90 GLY A CA 1
ATOM 694 C C . GLY A 1 90 ? -8.411 -1.778 15.785 1.00 92.88 90 GLY A C 1
ATOM 695 O O . GLY A 1 90 ? -8.848 -0.646 15.563 1.00 92.88 90 GLY A O 1
ATOM 696 N N . VAL A 1 91 ? -7.566 -2.395 14.963 1.00 96.69 91 VAL A N 1
ATOM 697 C CA . VAL A 1 91 ? -7.116 -1.831 13.688 1.00 96.69 91 VAL A CA 1
ATOM 698 C C . VAL A 1 91 ? -7.221 -2.837 12.551 1.00 96.69 91 VAL A C 1
ATOM 700 O O . VAL A 1 91 ? -7.176 -4.049 12.764 1.00 96.69 91 VAL A O 1
ATOM 703 N N . ILE A 1 92 ? -7.321 -2.323 11.326 1.00 96.62 92 ILE A N 1
ATOM 704 C CA . ILE A 1 92 ? -7.561 -3.113 10.119 1.00 96.62 92 ILE A CA 1
ATOM 705 C C . ILE A 1 92 ? -6.393 -2.957 9.141 1.00 96.62 92 ILE A C 1
ATOM 707 O O . ILE A 1 92 ? -5.900 -1.852 8.910 1.00 96.62 92 ILE A O 1
ATOM 711 N N . ILE A 1 93 ? -5.984 -4.068 8.532 1.00 97.50 93 ILE A N 1
ATOM 712 C CA . ILE A 1 93 ? -5.181 -4.105 7.306 1.00 97.50 93 ILE A CA 1
ATOM 713 C C . ILE A 1 93 ? -6.067 -4.681 6.207 1.00 97.50 93 ILE A C 1
ATOM 715 O O . ILE A 1 93 ? -6.604 -5.776 6.369 1.00 97.50 93 ILE A O 1
ATOM 719 N N . ALA A 1 94 ? -6.209 -3.975 5.088 1.00 96.88 94 ALA A N 1
ATOM 720 C CA . ALA A 1 94 ? -6.959 -4.479 3.941 1.00 96.88 94 ALA A CA 1
ATOM 721 C C . ALA A 1 94 ? -6.024 -5.046 2.867 1.00 96.88 94 ALA A C 1
ATOM 723 O O . ALA A 1 94 ? -4.944 -4.510 2.621 1.00 96.88 94 ALA A O 1
ATOM 724 N N . ALA A 1 95 ? -6.439 -6.137 2.231 1.00 96.12 95 ALA A N 1
ATOM 725 C CA . ALA A 1 95 ? -5.798 -6.675 1.041 1.00 96.12 95 ALA A CA 1
ATOM 726 C C . ALA A 1 95 ? -6.436 -6.057 -0.208 1.00 96.12 95 ALA A C 1
ATOM 728 O O . ALA A 1 95 ? -7.541 -6.427 -0.606 1.00 96.12 95 ALA A O 1
ATOM 729 N N . ASP A 1 96 ? -5.701 -5.142 -0.828 1.00 95.88 96 ASP A N 1
ATOM 730 C CA . ASP A 1 96 ? -5.979 -4.609 -2.152 1.00 95.88 96 ASP A CA 1
ATOM 731 C C . ASP A 1 96 ? -7.439 -4.112 -2.300 1.00 95.88 96 ASP A C 1
ATOM 733 O O . ASP A 1 96 ? -7.857 -3.214 -1.563 1.00 95.88 96 ASP A O 1
ATOM 737 N N . GLY A 1 97 ? -8.244 -4.679 -3.203 1.00 95.62 97 GLY A N 1
ATOM 738 C CA . GLY A 1 97 ? -9.632 -4.269 -3.424 1.00 95.62 97 GLY A CA 1
ATOM 739 C C . GLY A 1 97 ? -10.589 -4.536 -2.254 1.00 95.62 97 GLY A C 1
ATOM 740 O O . GLY A 1 97 ? -11.679 -3.961 -2.237 1.00 95.62 97 GLY A O 1
ATOM 741 N N . SER A 1 98 ? -10.207 -5.350 -1.258 1.00 96.12 98 SER A N 1
ATOM 742 C CA . SER A 1 98 ? -11.068 -5.663 -0.102 1.00 96.12 98 SER A CA 1
ATOM 743 C C . SER A 1 98 ? -11.396 -4.438 0.748 1.00 96.12 98 SER A C 1
ATOM 745 O O . SER A 1 98 ? -12.416 -4.422 1.435 1.00 96.12 98 SER A O 1
ATOM 747 N N . VAL A 1 99 ? -10.586 -3.378 0.644 1.00 95.94 99 VAL A N 1
ATOM 748 C CA . VAL A 1 99 ? -10.842 -2.085 1.286 1.00 95.94 99 VAL A CA 1
ATOM 749 C C . VAL A 1 99 ? -12.224 -1.519 0.933 1.00 95.94 99 VAL A C 1
ATOM 751 O O . VAL A 1 99 ? -12.798 -0.770 1.714 1.00 95.94 99 VAL A O 1
ATOM 754 N N . GLY A 1 100 ? -12.796 -1.929 -0.205 1.00 94.94 100 GLY A N 1
ATOM 755 C CA . GLY A 1 100 ? -14.142 -1.553 -0.634 1.00 94.94 100 GLY A CA 1
ATOM 756 C C . GLY A 1 100 ? -15.283 -2.084 0.235 1.00 94.94 100 GLY A C 1
ATOM 757 O O . GLY A 1 100 ? -16.409 -1.627 0.062 1.00 94.94 100 GLY A O 1
ATOM 758 N N . ALA A 1 101 ? -15.022 -3.024 1.147 1.00 94.25 101 ALA A N 1
ATOM 759 C CA . ALA A 1 101 ? -16.010 -3.476 2.125 1.00 94.25 101 ALA A CA 1
ATOM 760 C C . ALA A 1 101 ? -16.118 -2.542 3.348 1.00 94.25 101 ALA A C 1
ATOM 762 O O . ALA A 1 101 ? -17.038 -2.703 4.144 1.00 94.25 101 ALA A O 1
ATOM 763 N N . LEU A 1 102 ? -15.201 -1.580 3.515 1.00 93.44 102 LEU A N 1
ATOM 764 C CA . LEU A 1 102 ? -15.217 -0.631 4.630 1.00 93.44 102 LEU A CA 1
ATOM 765 C C . LEU A 1 102 ? -16.024 0.627 4.284 1.00 93.44 102 LEU A C 1
ATOM 767 O O . LEU A 1 102 ? -15.737 1.300 3.296 1.00 93.44 102 LEU A O 1
ATOM 771 N N . ASP A 1 103 ? -16.949 1.010 5.166 1.00 89.44 103 ASP A N 1
ATOM 772 C CA . ASP A 1 103 ? -17.670 2.292 5.079 1.00 89.44 103 ASP A CA 1
ATOM 773 C C . ASP A 1 103 ? -16.829 3.487 5.578 1.00 89.44 103 ASP A C 1
ATOM 775 O O . ASP A 1 103 ? -17.143 4.647 5.306 1.00 89.44 103 ASP A O 1
ATOM 779 N N . SER A 1 104 ? -15.764 3.217 6.340 1.00 90.19 104 SER A N 1
ATOM 780 C CA . SER A 1 104 ? -14.883 4.216 6.953 1.00 90.19 104 SER A CA 1
ATOM 781 C C . SER A 1 104 ? -13.447 3.703 7.044 1.00 90.19 104 SER A C 1
ATOM 783 O O . SER A 1 104 ? -13.210 2.536 7.354 1.00 90.19 104 SER A O 1
ATOM 785 N N . PHE A 1 105 ? -12.470 4.592 6.846 1.00 93.62 105 PHE A N 1
ATOM 786 C CA . PHE A 1 105 ? -11.040 4.269 6.932 1.00 93.62 105 PHE A CA 1
ATOM 787 C C . PHE A 1 105 ? -10.404 4.610 8.289 1.00 93.62 105 PHE A C 1
ATOM 789 O O . PHE A 1 105 ? -9.191 4.509 8.438 1.00 93.62 105 PHE A O 1
ATOM 796 N N . GLN A 1 106 ? -11.185 4.989 9.310 1.00 92.38 106 GLN A N 1
ATOM 797 C CA . GLN A 1 106 ? -10.633 5.417 10.610 1.00 92.38 106 GLN A CA 1
ATOM 798 C C . GLN A 1 106 ? -9.761 4.349 11.292 1.00 92.38 106 GLN A C 1
ATOM 800 O O . GLN A 1 106 ? -8.698 4.661 11.830 1.00 92.38 106 GLN A O 1
ATOM 805 N N . GLN A 1 107 ? -10.186 3.087 11.249 1.00 94.50 107 GLN A N 1
ATOM 806 C CA . GLN A 1 107 ? -9.425 1.963 11.805 1.00 94.50 107 GLN A CA 1
ATOM 807 C C . GLN A 1 107 ? -8.426 1.363 10.806 1.00 94.50 107 GLN A C 1
ATOM 809 O O . GLN A 1 107 ? -7.601 0.531 11.188 1.00 94.50 107 GLN A O 1
ATOM 814 N N . LEU A 1 108 ? -8.462 1.785 9.538 1.00 96.44 108 LEU A N 1
ATOM 815 C CA . LEU A 1 108 ? -7.582 1.273 8.494 1.00 96.44 108 LEU A CA 1
ATOM 816 C C . LEU A 1 108 ? -6.163 1.809 8.702 1.00 96.44 108 LEU A C 1
ATOM 818 O O . LEU A 1 108 ? -5.920 3.019 8.761 1.00 96.44 108 LEU A O 1
ATOM 822 N N . VAL A 1 109 ? -5.213 0.893 8.864 1.00 97.88 109 VAL A N 1
ATOM 823 C CA . VAL A 1 109 ? -3.798 1.224 9.054 1.00 97.88 109 VAL A CA 1
ATOM 824 C C . VAL A 1 109 ? -3.089 1.363 7.724 1.00 97.88 109 VAL A C 1
ATOM 826 O O . VAL A 1 109 ? -2.364 2.334 7.522 1.00 97.88 109 VAL A O 1
ATOM 829 N N . CYS A 1 110 ? -3.299 0.394 6.842 1.00 98.44 110 CYS A N 1
ATOM 830 C CA . CYS A 1 110 ? -2.747 0.379 5.502 1.00 98.44 110 CYS A CA 1
ATOM 831 C C . CYS A 1 110 ? -3.523 -0.593 4.607 1.00 98.44 110 CYS A C 1
ATOM 833 O O . CYS A 1 110 ? -4.261 -1.461 5.090 1.00 98.44 110 CYS A O 1
ATOM 835 N N . VAL A 1 111 ? -3.311 -0.459 3.299 1.00 98.25 111 VAL A N 1
ATOM 836 C CA . VAL A 1 111 ? -3.717 -1.449 2.298 1.00 98.25 111 VAL A CA 1
ATOM 837 C C . VAL A 1 111 ? -2.465 -2.139 1.760 1.00 98.25 111 VAL A C 1
ATOM 839 O O . VAL A 1 111 ? -1.516 -1.471 1.355 1.00 98.25 111 VAL A O 1
ATOM 842 N N . VAL A 1 112 ? -2.442 -3.470 1.750 1.00 97.44 112 VAL A N 1
ATOM 843 C CA . VAL A 1 112 ? -1.402 -4.259 1.072 1.00 97.44 112 VAL A CA 1
ATOM 844 C C . VAL A 1 112 ? -1.883 -4.523 -0.343 1.00 97.44 112 VAL A C 1
ATOM 846 O O . VAL A 1 112 ? -2.955 -5.098 -0.503 1.00 97.44 112 VAL A O 1
ATOM 849 N N . SER A 1 113 ? -1.141 -4.097 -1.362 1.00 97.06 113 SER A N 1
ATOM 850 C CA . SER A 1 113 ? -1.649 -4.128 -2.737 1.00 97.06 113 SER A CA 1
ATOM 851 C C . SER A 1 113 ? -0.554 -4.355 -3.771 1.00 97.06 113 SER A C 1
ATOM 853 O O . SER A 1 113 ? 0.554 -3.830 -3.655 1.00 97.06 113 SER A O 1
ATOM 855 N N . ASP A 1 114 ? -0.900 -5.114 -4.802 1.00 95.12 114 ASP A N 1
ATOM 856 C CA . ASP A 1 114 ? -0.181 -5.259 -6.065 1.00 95.12 114 ASP A CA 1
ATOM 857 C C . ASP A 1 114 ? -0.797 -4.400 -7.194 1.00 95.12 114 ASP A C 1
ATOM 859 O O . ASP A 1 114 ? -0.414 -4.513 -8.357 1.00 95.12 114 ASP A O 1
ATOM 863 N N . PHE A 1 115 ? -1.670 -3.455 -6.830 1.00 97.00 115 PHE A N 1
ATOM 864 C CA . PHE A 1 115 ? -2.268 -2.409 -7.662 1.00 97.00 115 PHE A CA 1
ATOM 865 C C . PHE A 1 115 ? -3.390 -2.846 -8.618 1.00 97.00 115 PHE A C 1
ATOM 867 O O . PHE A 1 115 ? -3.675 -2.126 -9.588 1.00 97.00 115 PHE A O 1
ATOM 874 N N . ASP A 1 116 ? -4.071 -3.969 -8.368 1.00 94.94 116 ASP A N 1
ATOM 875 C CA . ASP A 1 116 ? -5.207 -4.409 -9.189 1.00 94.94 116 ASP A CA 1
ATOM 876 C C . ASP A 1 116 ? -6.605 -4.253 -8.556 1.00 94.94 116 ASP A C 1
ATOM 878 O O . ASP A 1 116 ? -7.602 -4.371 -9.278 1.00 94.94 116 ASP A O 1
ATOM 882 N N . GLY A 1 117 ? -6.693 -3.767 -7.312 1.00 94.75 117 GLY A N 1
ATOM 883 C CA . GLY A 1 117 ? -7.931 -3.545 -6.545 1.00 94.75 117 GLY A CA 1
ATOM 884 C C . GLY A 1 117 ? -8.878 -2.453 -7.046 1.00 94.75 117 GLY A C 1
ATOM 885 O O . GLY A 1 117 ? -9.884 -2.125 -6.406 1.00 94.75 117 GLY A O 1
ATOM 886 N N . GLY A 1 118 ? -8.573 -1.874 -8.207 1.00 95.31 118 GLY A N 1
ATOM 887 C CA . GLY A 1 118 ? -9.455 -0.983 -8.951 1.00 95.31 118 GLY A CA 1
ATOM 888 C C . GLY A 1 118 ? -9.874 0.268 -8.177 1.00 95.31 118 GLY A C 1
ATOM 889 O O . GLY A 1 118 ? -9.069 0.922 -7.517 1.00 95.31 118 GLY A O 1
ATOM 890 N N . GLN A 1 119 ? -11.156 0.627 -8.294 1.00 96.00 119 GLN A N 1
ATOM 891 C CA . GLN A 1 119 ? -11.692 1.873 -7.735 1.00 96.00 119 GLN A CA 1
ATOM 892 C C . GLN A 1 119 ? -11.638 1.930 -6.202 1.00 96.00 119 GLN A C 1
ATOM 894 O O . GLN A 1 119 ? -11.572 3.020 -5.637 1.00 96.00 119 GLN A O 1
ATOM 899 N N . TYR A 1 120 ? -11.683 0.779 -5.526 1.00 96.44 120 TYR A N 1
ATOM 900 C CA . TYR A 1 120 ? -11.687 0.725 -4.066 1.00 96.44 120 TYR A CA 1
ATOM 901 C C . TYR A 1 120 ? -10.299 1.036 -3.512 1.00 96.44 120 TYR A C 1
ATOM 903 O O . TYR A 1 120 ? -10.168 1.910 -2.657 1.00 96.44 120 TYR A O 1
ATOM 911 N N . LEU A 1 121 ? -9.263 0.429 -4.098 1.00 97.69 121 LEU A N 1
ATOM 912 C CA . LEU A 1 121 ? -7.875 0.786 -3.819 1.00 97.69 121 LEU A CA 1
ATOM 913 C C . LEU A 1 121 ? -7.608 2.271 -4.111 1.00 97.69 121 LEU A C 1
ATOM 915 O O . LEU A 1 121 ? -7.028 2.971 -3.285 1.00 97.69 121 LEU A O 1
ATOM 919 N N . GLU A 1 122 ? -8.065 2.777 -5.262 1.00 97.75 122 GLU A N 1
ATOM 920 C CA . GLU A 1 122 ? -7.898 4.194 -5.614 1.00 97.75 122 GLU A CA 1
ATOM 921 C C . GLU A 1 122 ? -8.599 5.129 -4.615 1.00 97.75 122 GLU A C 1
ATOM 923 O O . GLU A 1 122 ? -8.091 6.211 -4.329 1.00 97.75 122 GLU A O 1
ATOM 928 N N . SER A 1 123 ? -9.750 4.727 -4.072 1.00 96.69 123 SER A N 1
ATOM 929 C CA . SER A 1 123 ? -10.478 5.519 -3.074 1.00 96.69 123 SER A CA 1
ATOM 930 C C . SER A 1 123 ? -9.710 5.598 -1.755 1.00 96.69 123 SER A C 1
ATOM 932 O O . SER A 1 123 ? -9.584 6.684 -1.203 1.00 96.69 123 SER A O 1
ATOM 934 N N . ALA A 1 124 ? -9.118 4.492 -1.296 1.00 97.56 124 ALA A N 1
ATOM 935 C CA . ALA A 1 124 ? -8.234 4.505 -0.130 1.00 97.56 124 ALA A CA 1
ATOM 936 C C . ALA A 1 124 ? -6.986 5.375 -0.368 1.00 97.56 124 ALA A C 1
ATOM 938 O O . ALA A 1 124 ? -6.619 6.185 0.482 1.00 97.56 124 ALA A O 1
ATOM 939 N N . ALA A 1 125 ? -6.385 5.273 -1.557 1.00 97.81 125 ALA A N 1
ATOM 940 C CA . ALA A 1 125 ? -5.235 6.086 -1.941 1.00 97.81 125 ALA A CA 1
ATOM 941 C C . ALA A 1 125 ? -5.544 7.595 -1.955 1.00 97.81 125 ALA A C 1
ATOM 943 O O . ALA A 1 125 ? -4.703 8.395 -1.558 1.00 97.81 125 ALA A O 1
ATOM 944 N N . LYS A 1 126 ? -6.744 8.003 -2.391 1.00 97.25 126 LYS A N 1
ATOM 945 C CA . LYS A 1 126 ? -7.176 9.416 -2.386 1.00 97.25 126 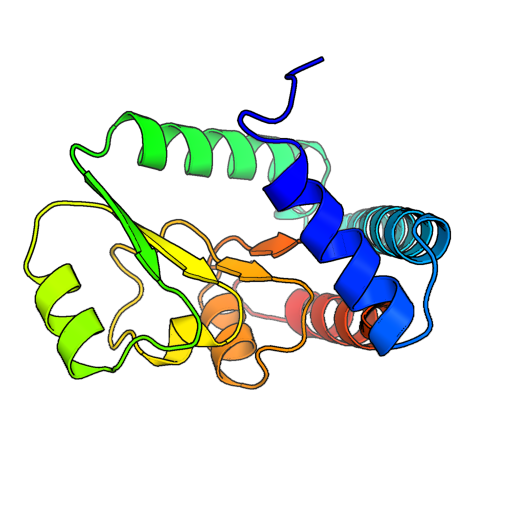LYS A CA 1
ATOM 946 C C . LYS A 1 126 ? -7.277 10.015 -0.987 1.00 97.25 126 LYS A C 1
ATOM 948 O O . LYS A 1 126 ? -7.044 11.209 -0.837 1.00 97.25 126 LYS A O 1
ATOM 953 N N . GLU A 1 127 ? -7.603 9.191 0.002 1.00 96.88 127 GLU A N 1
ATOM 954 C CA . GLU A 1 127 ? -7.694 9.585 1.411 1.00 96.88 127 GLU A CA 1
ATOM 955 C C . GLU A 1 127 ? -6.327 9.546 2.126 1.00 96.88 127 GLU A C 1
ATOM 957 O O . GLU A 1 127 ? -6.260 9.699 3.344 1.00 96.88 127 GLU A O 1
ATOM 962 N N . GLY A 1 128 ? -5.227 9.326 1.393 1.00 96.62 128 GLY A N 1
ATOM 963 C CA . GLY A 1 128 ? -3.878 9.265 1.958 1.00 96.62 128 GLY A CA 1
ATOM 964 C C . GLY A 1 128 ? -3.624 8.028 2.825 1.00 96.62 128 GLY A C 1
ATOM 965 O O . GLY A 1 128 ? -2.754 8.053 3.695 1.00 96.62 128 GLY A O 1
ATOM 966 N N . VAL A 1 129 ? -4.401 6.952 2.644 1.00 97.94 129 VAL A N 1
ATOM 967 C CA . VAL A 1 129 ? -4.180 5.699 3.376 1.00 97.94 129 VAL A CA 1
ATOM 968 C C . VAL A 1 129 ? -2.866 5.068 2.906 1.00 97.94 129 VAL A C 1
ATOM 970 O O . VAL A 1 129 ? -2.741 4.809 1.708 1.00 97.94 129 VAL A O 1
ATOM 973 N N . PRO A 1 130 ? -1.934 4.720 3.816 1.00 98.06 130 PRO A N 1
ATOM 974 C CA . PRO A 1 130 ? -0.673 4.094 3.440 1.00 98.06 130 PRO A CA 1
ATOM 975 C C . PRO A 1 130 ? -0.857 2.829 2.599 1.00 98.06 130 PRO A C 1
ATOM 977 O O . PRO A 1 130 ? -1.612 1.923 2.977 1.00 98.06 130 PRO A O 1
ATOM 980 N N . ILE A 1 131 ? -0.108 2.729 1.500 1.00 98.12 131 ILE A N 1
ATOM 981 C CA . ILE A 1 131 ? -0.078 1.535 0.648 1.00 98.12 131 ILE A CA 1
ATOM 982 C C . ILE A 1 131 ? 1.226 0.770 0.871 1.00 98.12 131 ILE A C 1
ATOM 984 O O . ILE A 1 131 ? 2.317 1.243 0.556 1.00 98.12 131 ILE A O 1
ATOM 988 N N . VAL A 1 132 ? 1.113 -0.457 1.376 1.00 97.56 132 VAL A N 1
ATOM 989 C CA . VAL A 1 132 ? 2.222 -1.413 1.423 1.00 97.56 132 VAL A CA 1
ATOM 990 C C . VAL A 1 132 ? 2.269 -2.127 0.075 1.00 97.56 132 VAL A C 1
ATOM 992 O O . VAL A 1 132 ? 1.567 -3.112 -0.158 1.00 97.56 132 VAL A O 1
ATOM 995 N N . ALA A 1 133 ? 3.074 -1.581 -0.833 1.00 95.94 133 ALA A N 1
ATOM 996 C CA . ALA A 1 133 ? 3.202 -2.070 -2.200 1.00 95.94 133 ALA A CA 1
ATOM 997 C C . ALA A 1 133 ? 3.868 -3.457 -2.262 1.00 95.94 133 ALA A C 1
ATOM 999 O O . ALA A 1 133 ? 4.948 -3.671 -1.705 1.00 95.94 133 ALA A O 1
ATOM 1000 N N . HIS A 1 134 ? 3.254 -4.383 -2.997 1.00 91.31 134 HIS A N 1
ATOM 1001 C CA . HIS A 1 134 ? 3.797 -5.701 -3.308 1.00 91.31 134 HIS A CA 1
ATOM 1002 C C . HIS A 1 134 ? 4.053 -5.814 -4.816 1.00 91.31 134 HIS A C 1
ATOM 1004 O O . HIS A 1 134 ? 3.148 -5.644 -5.625 1.00 91.31 134 HIS A O 1
ATOM 1010 N N . GLY A 1 135 ? 5.305 -6.058 -5.212 1.00 88.94 135 GLY A N 1
ATOM 1011 C CA . GLY A 1 135 ? 5.675 -6.160 -6.624 1.00 88.94 135 GLY A CA 1
ATOM 1012 C C . GLY A 1 135 ? 5.205 -7.474 -7.238 1.00 88.94 135 GLY A C 1
ATOM 1013 O O . GLY A 1 135 ? 5.724 -8.525 -6.877 1.00 88.94 135 GLY A O 1
ATOM 1014 N N . HIS A 1 136 ? 4.274 -7.391 -8.185 1.00 90.75 136 HIS A N 1
ATOM 1015 C CA . HIS A 1 136 ? 3.842 -8.499 -9.035 1.00 90.75 136 HIS A CA 1
ATOM 1016 C C . HIS A 1 136 ? 4.236 -8.228 -10.487 1.00 90.75 136 HIS A C 1
ATOM 1018 O O . HIS A 1 136 ? 3.936 -7.164 -11.038 1.00 90.75 136 HIS A O 1
ATOM 1024 N N . GLY A 1 137 ? 4.902 -9.195 -11.120 1.00 88.50 137 GLY A N 1
ATOM 1025 C CA . GLY A 1 137 ? 5.414 -9.055 -12.484 1.00 88.50 137 GLY A CA 1
ATOM 1026 C C . GLY A 1 137 ? 4.352 -8.722 -13.540 1.00 88.50 137 GLY A C 1
ATOM 1027 O O . GLY A 1 137 ? 4.625 -7.969 -14.475 1.00 88.50 137 GLY A O 1
ATOM 1028 N N . ASP A 1 138 ? 3.131 -9.230 -13.391 1.00 90.88 138 ASP A N 1
ATOM 1029 C CA . ASP A 1 138 ? 2.007 -8.972 -14.297 1.00 90.88 138 ASP A CA 1
ATOM 1030 C C . ASP A 1 138 ? 1.320 -7.616 -14.060 1.00 90.88 138 ASP A C 1
ATOM 1032 O O . ASP A 1 138 ? 0.682 -7.075 -14.971 1.00 90.88 138 ASP A O 1
ATOM 1036 N N . ASN A 1 139 ? 1.515 -7.017 -12.883 1.00 93.19 139 ASN A N 1
ATOM 1037 C CA . ASN A 1 139 ? 0.875 -5.768 -12.478 1.00 93.19 139 ASN A CA 1
ATOM 1038 C C . ASN A 1 139 ? 1.794 -4.533 -12.508 1.00 93.19 139 ASN A C 1
ATOM 1040 O O . ASN A 1 139 ? 1.321 -3.416 -12.281 1.00 93.19 139 ASN A O 1
ATOM 1044 N N . ALA A 1 140 ? 3.060 -4.660 -12.923 1.00 92.81 140 ALA A N 1
ATOM 1045 C CA . ALA A 1 140 ? 4.008 -3.538 -13.018 1.00 92.81 140 ALA A CA 1
ATOM 1046 C C . ALA A 1 140 ? 3.460 -2.321 -13.802 1.00 92.81 140 ALA A C 1
ATOM 1048 O O . ALA A 1 140 ? 3.619 -1.163 -13.403 1.00 92.81 140 ALA A O 1
ATOM 1049 N N . GLY A 1 141 ? 2.744 -2.565 -14.908 1.00 95.31 141 GLY A N 1
ATOM 1050 C CA . GLY A 1 141 ? 2.103 -1.503 -15.692 1.00 95.31 141 GLY A CA 1
ATOM 1051 C C . GLY A 1 141 ? 0.973 -0.784 -14.942 1.00 95.31 141 GLY A C 1
ATOM 1052 O O . GLY A 1 141 ? 0.802 0.430 -15.100 1.00 95.31 141 GLY A O 1
ATOM 1053 N N . ARG A 1 142 ? 0.218 -1.511 -14.106 1.00 96.12 142 ARG A N 1
ATOM 1054 C CA . ARG A 1 142 ? -0.832 -0.942 -13.249 1.00 96.12 142 ARG A CA 1
ATOM 1055 C C . ARG A 1 142 ? -0.223 -0.121 -12.126 1.00 96.12 142 ARG A C 1
ATOM 1057 O O . ARG A 1 142 ? -0.621 1.031 -11.973 1.00 96.12 142 ARG 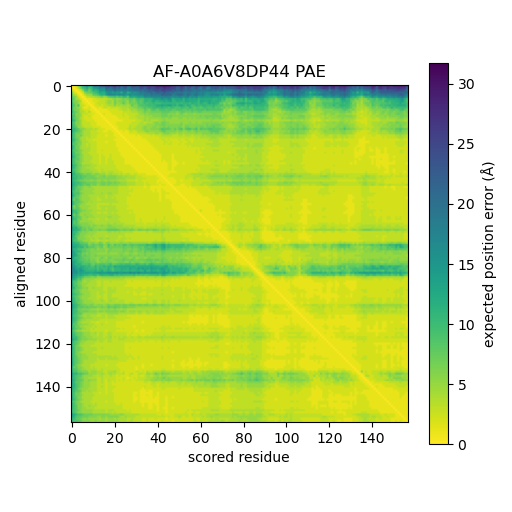A O 1
ATOM 1064 N N . ALA A 1 143 ? 0.784 -0.659 -11.441 1.00 96.69 143 ALA A N 1
ATOM 1065 C CA . ALA A 1 143 ? 1.508 0.033 -10.380 1.00 96.69 143 ALA A CA 1
ATOM 1066 C C . ALA A 1 143 ? 2.073 1.373 -10.867 1.00 96.69 143 ALA A C 1
ATOM 1068 O O . ALA A 1 143 ? 1.777 2.426 -10.302 1.00 96.69 143 ALA A O 1
ATOM 1069 N N . LYS A 1 144 ? 2.777 1.372 -12.009 1.00 97.62 144 LYS A N 1
ATOM 1070 C CA . LYS A 1 144 ? 3.305 2.600 -12.622 1.00 97.62 144 LYS A CA 1
ATOM 1071 C C . LYS A 1 144 ? 2.213 3.630 -12.907 1.00 97.62 144 LYS A C 1
ATOM 1073 O O . LYS A 1 144 ? 2.384 4.821 -12.628 1.00 97.62 144 LYS A O 1
ATOM 1078 N N . LYS A 1 145 ? 1.085 3.193 -13.475 1.00 97.88 145 LYS A N 1
ATOM 1079 C CA . LYS A 1 145 ? -0.050 4.074 -13.779 1.00 97.88 145 LYS A CA 1
ATOM 1080 C C . LYS A 1 145 ? -0.680 4.639 -12.503 1.00 97.88 145 LYS A C 1
ATOM 1082 O O . LYS A 1 145 ? -0.975 5.835 -12.470 1.00 97.88 145 LYS A O 1
ATOM 1087 N N . ALA A 1 146 ? -0.885 3.799 -11.491 1.00 97.75 146 ALA A N 1
ATOM 1088 C CA . ALA A 1 146 ? -1.451 4.176 -10.204 1.00 97.75 146 ALA A CA 1
ATOM 1089 C C . ALA A 1 146 ? -0.574 5.226 -9.518 1.00 97.75 146 ALA A C 1
ATOM 1091 O O . ALA A 1 146 ? -1.033 6.346 -9.331 1.00 97.75 146 ALA A O 1
ATOM 1092 N N . LEU A 1 147 ? 0.712 4.941 -9.299 1.00 97.44 147 LEU A N 1
ATOM 1093 C CA . LEU A 1 147 ? 1.656 5.857 -8.646 1.00 97.44 147 LEU A CA 1
ATOM 1094 C C . LEU A 1 147 ? 1.768 7.207 -9.376 1.00 97.44 147 LEU A C 1
ATOM 1096 O O . LEU A 1 147 ? 1.663 8.264 -8.761 1.00 97.44 147 LEU A O 1
ATOM 1100 N N . THR A 1 148 ? 1.858 7.198 -10.711 1.00 97.94 148 THR A N 1
ATOM 1101 C CA . THR A 1 148 ? 1.879 8.443 -11.513 1.00 97.94 148 THR A CA 1
ATOM 1102 C C . THR A 1 148 ? 0.590 9.266 -11.366 1.00 97.94 148 THR A C 1
ATOM 1104 O O . THR A 1 148 ? 0.592 10.490 -11.528 1.00 97.94 148 THR A O 1
ATOM 1107 N N . THR A 1 149 ? -0.538 8.598 -11.121 1.00 97.81 149 THR A N 1
ATOM 1108 C CA . THR A 1 149 ? -1.838 9.247 -10.918 1.00 97.81 149 THR A CA 1
ATOM 1109 C C . THR A 1 149 ? -1.959 9.772 -9.492 1.00 97.81 149 THR A C 1
ATOM 1111 O O . THR A 1 149 ? -2.317 10.931 -9.306 1.00 97.81 149 THR A O 1
ATOM 1114 N N . TRP A 1 150 ? -1.622 8.946 -8.503 1.00 98.00 150 TRP A N 1
ATOM 1115 C CA . TRP A 1 150 ? -1.770 9.239 -7.079 1.00 98.00 150 TRP A CA 1
ATOM 1116 C C . TRP A 1 150 ? -0.820 10.333 -6.600 1.00 98.00 150 TRP A C 1
ATOM 1118 O O . TRP A 1 150 ? -1.194 11.115 -5.735 1.00 98.00 150 TRP A O 1
ATOM 1128 N N . ALA A 1 151 ? 0.338 10.495 -7.247 1.00 97.75 151 ALA A N 1
ATOM 1129 C CA . ALA A 1 151 ? 1.239 11.625 -7.010 1.00 97.75 151 ALA A CA 1
ATOM 1130 C C . ALA A 1 151 ? 0.587 13.005 -7.243 1.00 97.75 151 ALA A C 1
ATOM 1132 O O . ALA A 1 151 ? 1.139 14.031 -6.859 1.00 97.75 151 ALA A O 1
ATOM 1133 N N . LYS A 1 152 ? -0.576 13.045 -7.905 1.00 97.06 152 LYS A N 1
ATOM 1134 C CA . LYS A 1 152 ? -1.338 14.267 -8.194 1.00 97.06 152 LYS A CA 1
ATOM 1135 C C . LYS A 1 152 ? -2.540 14.453 -7.268 1.00 97.06 152 LYS A C 1
ATOM 1137 O O . LYS A 1 152 ? -3.301 15.396 -7.473 1.00 97.06 152 LYS A O 1
ATOM 1142 N N . PHE A 1 153 ? -2.767 13.542 -6.323 1.00 97.25 153 PHE A N 1
ATOM 1143 C CA . PHE A 1 153 ? -3.822 13.702 -5.328 1.00 97.25 153 PHE A CA 1
ATOM 1144 C C . PHE A 1 153 ? -3.486 14.835 -4.362 1.00 97.25 153 PHE A C 1
ATOM 1146 O O . PHE A 1 153 ? -2.326 15.196 -4.183 1.00 97.25 153 PHE A O 1
ATOM 1153 N N . GLU A 1 154 ? -4.519 15.398 -3.738 1.00 95.62 154 GLU A N 1
ATOM 1154 C CA . GLU A 1 154 ? -4.340 16.409 -2.690 1.00 95.62 154 GLU A CA 1
ATOM 1155 C C . GLU A 1 154 ? -3.649 15.817 -1.454 1.00 95.62 154 GLU A C 1
ATOM 1157 O O . GLU A 1 154 ? -2.924 16.515 -0.751 1.00 95.62 154 GLU A O 1
ATOM 1162 N N . SER A 1 155 ? -3.853 14.521 -1.207 1.00 94.25 155 SER A N 1
ATOM 1163 C CA . SER A 1 155 ? -3.198 13.742 -0.156 1.00 94.25 155 SER A CA 1
ATOM 1164 C C . SER A 1 155 ? -2.722 12.406 -0.735 1.00 94.25 155 SER A C 1
ATOM 1166 O O . SER A 1 155 ? -3.447 11.417 -0.647 1.00 94.25 155 SER A O 1
ATOM 1168 N N . PRO A 1 156 ? -1.552 12.371 -1.404 1.00 96.12 156 PRO A N 1
ATOM 1169 C CA . PRO A 1 156 ? -0.976 11.126 -1.901 1.00 96.12 156 PRO A CA 1
ATOM 1170 C C . PRO A 1 156 ? -0.742 10.130 -0.750 1.00 96.12 156 PRO A C 1
ATOM 1172 O O . PRO A 1 156 ? -0.364 10.571 0.339 1.00 96.12 156 PRO A O 1
ATOM 1175 N N . PRO A 1 157 ? -0.965 8.825 -0.978 1.00 95.62 157 PRO A N 1
ATOM 1176 C CA . PRO A 1 157 ? -0.853 7.789 0.050 1.00 95.62 157 PRO A CA 1
ATOM 1177 C C . PRO A 1 157 ? 0.578 7.371 0.360 1.00 95.62 157 PRO A C 1
ATOM 1179 O O . PRO A 1 157 ? 1.437 7.561 -0.529 1.00 95.62 157 PRO A O 1
#

Radius of gyration: 16.0 Å; Cα contacts (8 Å, |Δi|>4): 220; chains: 1; bounding box: 38×40×38 Å